Protein AF-A0A3N1H6T0-F1 (afdb_monomer_lite)

Foldseek 3Di:
DFFALVLLLCLQPDPAAFWFWWADPNDIDTDHPVCCPPPNNVRIHTQDTNVRCVVVVHHNPDDRVVSGVVRVVSVVVVVCPPVVPPDPPDDDDDDDDDDDDDDDDDDDDDDDDDDDDDD

Organism: NCBI:txid103734

Secondary structure (DSSP, 8-state):
----HHHHHHHHH--SSSEEEEEETTEEEEEEGGGGGSGGGTTPEEEEEHHHHHHTT--TTS-HHHHHHHHHHHHHHHHH-SGGG----------------------------------

pLDDT: mean 73.28, std 17.55, range [38.5, 90.81]

Radius of gyration: 29.98 Å; chains: 1; bounding box: 61×68×65 Å

Structure (mmCIF, N/CA/C/O backbone):
data_AF-A0A3N1H6T0-F1
#
_entry.id   AF-A0A3N1H6T0-F1
#
loop_
_atom_site.group_PDB
_atom_site.id
_atom_site.type_symbol
_atom_site.label_atom_id
_atom_site.label_alt_id
_atom_site.label_comp_id
_atom_site.label_asym_id
_atom_site.label_entity_id
_atom_site.label_seq_id
_atom_site.pdbx_PDB_ins_code
_atom_site.Cartn_x
_atom_site.Cartn_y
_atom_site.Cartn_z
_atom_site.occupancy
_atom_site.B_iso_or_equiv
_atom_site.auth_seq_id
_atom_site.auth_comp_id
_atom_site.auth_asym_id
_atom_site.auth_atom_id
_atom_site.pdbx_PDB_model_num
ATOM 1 N N . MET A 1 1 ? -5.640 11.774 3.076 1.00 65.62 1 MET A N 1
ATOM 2 C CA . MET A 1 1 ? -4.876 10.514 2.996 1.00 65.62 1 MET A CA 1
ATOM 3 C C . MET A 1 1 ? -4.105 10.519 1.688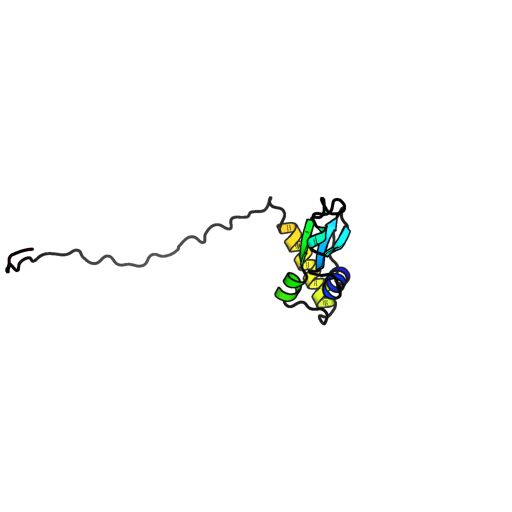 1.00 65.62 1 MET A C 1
ATOM 5 O O . MET A 1 1 ? -4.672 10.958 0.696 1.00 65.62 1 MET A O 1
ATOM 9 N N . THR A 1 2 ? -2.838 10.104 1.689 1.00 80.19 2 THR A N 1
ATOM 10 C CA . THR A 1 2 ? -1.980 10.113 0.494 1.00 80.19 2 THR A CA 1
ATOM 11 C C . THR A 1 2 ? -1.106 8.869 0.520 1.00 80.19 2 THR A C 1
ATOM 13 O O . THR A 1 2 ? -0.348 8.701 1.469 1.00 80.19 2 THR A O 1
ATOM 16 N N . VAL A 1 3 ? -1.223 8.023 -0.503 1.00 84.44 3 VAL A N 1
ATOM 17 C CA . VAL A 1 3 ? -0.302 6.901 -0.738 1.00 84.44 3 VAL A CA 1
ATOM 18 C C . VAL A 1 3 ? 0.957 7.458 -1.398 1.00 84.44 3 VAL A C 1
ATOM 20 O O . VAL A 1 3 ? 0.844 8.260 -2.329 1.00 84.44 3 VAL A O 1
ATOM 23 N N . LYS A 1 4 ? 2.142 7.069 -0.926 1.00 87.62 4 LYS A N 1
ATOM 24 C CA . LYS A 1 4 ? 3.434 7.475 -1.494 1.00 87.62 4 LYS A CA 1
ATOM 25 C C . LYS A 1 4 ? 4.141 6.300 -2.162 1.00 87.62 4 LYS A C 1
ATOM 27 O O . LYS A 1 4 ? 3.873 5.140 -1.864 1.00 87.62 4 LYS A O 1
ATOM 32 N N . ALA A 1 5 ? 5.108 6.616 -3.023 1.00 89.62 5 ALA A N 1
ATOM 33 C CA . ALA A 1 5 ? 5.997 5.619 -3.615 1.00 89.62 5 ALA A CA 1
ATOM 34 C C . ALA A 1 5 ? 6.740 4.791 -2.556 1.00 89.62 5 ALA A C 1
ATOM 36 O O . ALA A 1 5 ? 6.873 3.582 -2.713 1.00 89.62 5 ALA A O 1
ATOM 37 N N . SER A 1 6 ? 7.166 5.426 -1.459 1.00 88.44 6 SER A N 1
ATOM 38 C CA . SER A 1 6 ? 7.838 4.746 -0.348 1.00 88.44 6 SER A CA 1
ATOM 39 C C . SER A 1 6 ? 6.966 3.662 0.286 1.00 88.44 6 SER A C 1
ATOM 41 O O . SER A 1 6 ? 7.471 2.572 0.507 1.00 88.44 6 SER A O 1
ATOM 43 N N . ASP A 1 7 ? 5.664 3.909 0.475 1.00 89.12 7 ASP A N 1
ATOM 44 C CA . ASP A 1 7 ? 4.741 2.926 1.065 1.00 89.12 7 ASP A CA 1
ATOM 45 C C . ASP A 1 7 ? 4.577 1.700 0.143 1.00 89.12 7 ASP A C 1
ATOM 47 O O . ASP A 1 7 ? 4.553 0.555 0.592 1.00 89.12 7 ASP A O 1
ATOM 51 N N . LEU A 1 8 ? 4.513 1.924 -1.178 1.00 89.12 8 LEU A N 1
ATOM 52 C CA . LEU A 1 8 ? 4.467 0.834 -2.162 1.00 89.12 8 LEU A CA 1
ATOM 53 C C . LEU A 1 8 ? 5.783 0.056 -2.206 1.00 89.12 8 LEU A C 1
ATOM 55 O O . LEU A 1 8 ? 5.784 -1.164 -2.357 1.00 89.12 8 LEU A O 1
ATOM 59 N N . ARG A 1 9 ? 6.908 0.758 -2.076 1.00 90.06 9 ARG A N 1
ATOM 60 C CA . ARG A 1 9 ? 8.234 0.147 -2.057 1.00 90.06 9 ARG A CA 1
ATOM 61 C C . ARG A 1 9 ? 8.438 -0.700 -0.808 1.00 90.06 9 ARG A C 1
ATOM 63 O O . ARG A 1 9 ? 8.976 -1.795 -0.915 1.00 90.06 9 ARG A O 1
ATOM 70 N N . GLU A 1 10 ? 7.968 -0.233 0.345 1.00 88.88 10 GLU A N 1
ATOM 71 C CA . GLU A 1 10 ? 7.946 -1.016 1.581 1.00 88.88 10 GLU A CA 1
ATOM 72 C C . GLU A 1 10 ? 7.073 -2.264 1.435 1.00 88.88 10 GLU A C 1
ATOM 74 O O . GLU A 1 10 ? 7.514 -3.348 1.804 1.00 88.88 10 GLU A O 1
ATOM 79 N N . LEU A 1 11 ? 5.895 -2.153 0.811 1.00 89.81 11 LEU A N 1
ATOM 80 C CA . LEU A 1 11 ? 5.038 -3.306 0.516 1.00 89.81 11 LEU A CA 1
ATOM 81 C C . LEU A 1 11 ? 5.745 -4.355 -0.362 1.00 89.81 11 LEU A C 1
ATOM 83 O O . LEU A 1 11 ? 5.617 -5.555 -0.122 1.00 89.81 11 LEU A O 1
ATOM 87 N N . LEU A 1 12 ? 6.487 -3.905 -1.377 1.00 88.44 12 LEU A N 1
ATOM 88 C CA . LEU A 1 12 ? 7.208 -4.768 -2.317 1.00 88.44 12 LEU A CA 1
ATOM 89 C C . LEU A 1 12 ? 8.451 -5.419 -1.699 1.00 88.44 12 LEU A C 1
ATOM 91 O O . LEU A 1 12 ? 8.729 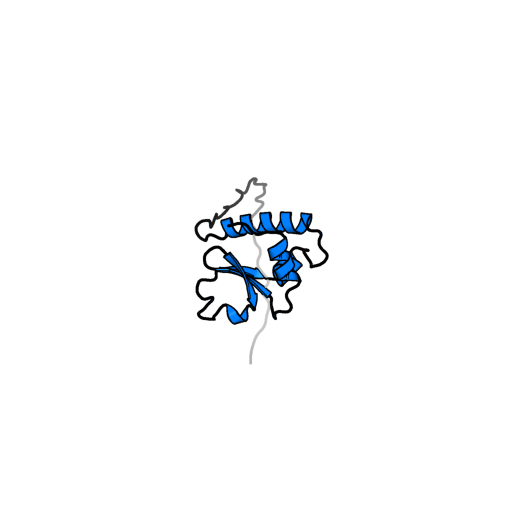-6.580 -1.989 1.00 88.44 12 LEU A O 1
ATOM 95 N N . LEU A 1 13 ? 9.178 -4.683 -0.855 1.00 89.56 13 LEU A N 1
ATOM 96 C CA . LEU A 1 13 ? 10.391 -5.146 -0.172 1.00 89.56 13 LEU A CA 1
ATOM 97 C C . LEU A 1 13 ? 10.106 -5.887 1.141 1.00 89.56 13 LEU A C 1
ATOM 99 O O . LEU A 1 13 ? 11.040 -6.377 1.775 1.00 89.56 13 LEU A O 1
ATOM 103 N N . SER A 1 14 ? 8.845 -5.949 1.568 1.00 88.44 14 SER A N 1
ATOM 104 C CA . SER A 1 14 ? 8.458 -6.627 2.798 1.00 88.44 14 SER A CA 1
ATOM 105 C C . SER A 1 14 ? 8.713 -8.132 2.704 1.00 88.44 14 SER A C 1
ATOM 107 O O . SER A 1 14 ? 8.326 -8.788 1.734 1.00 88.44 14 SER A O 1
ATOM 109 N N . ASP A 1 15 ? 9.336 -8.675 3.748 1.00 85.75 15 ASP A N 1
ATOM 110 C CA . ASP A 1 15 ? 9.592 -10.113 3.922 1.00 85.75 15 ASP A CA 1
ATOM 111 C C . ASP A 1 15 ? 8.394 -10.842 4.564 1.00 85.75 15 ASP A C 1
ATOM 113 O O . ASP A 1 15 ? 8.430 -12.046 4.809 1.00 85.75 15 ASP A O 1
ATOM 117 N N . LEU A 1 16 ? 7.310 -10.115 4.865 1.00 86.31 16 LEU A N 1
ATOM 118 C CA . LEU A 1 16 ? 6.118 -10.698 5.471 1.00 86.31 16 LEU A CA 1
ATOM 119 C C . LEU A 1 16 ? 5.439 -11.702 4.520 1.00 86.31 16 LEU A C 1
ATOM 121 O O . LEU A 1 16 ? 5.439 -11.500 3.303 1.00 86.31 16 LEU A O 1
ATOM 125 N N . PRO A 1 17 ? 4.797 -12.754 5.060 1.00 80.81 17 PRO A N 1
ATOM 126 C CA . PRO A 1 17 ? 3.938 -13.626 4.269 1.00 80.81 17 PRO A CA 1
ATOM 127 C C . PRO A 1 17 ? 2.684 -12.849 3.840 1.00 80.81 17 PRO A C 1
ATOM 129 O O . PRO A 1 17 ? 1.968 -12.317 4.687 1.00 80.81 17 PRO A O 1
ATOM 132 N N . ASP A 1 18 ? 2.444 -12.769 2.529 1.00 83.94 18 ASP A N 1
ATOM 133 C CA . ASP A 1 18 ? 1.342 -12.009 1.914 1.00 83.94 18 ASP A CA 1
ATOM 134 C C . ASP A 1 18 ? 1.222 -10.561 2.444 1.00 83.94 18 ASP A C 1
ATOM 136 O O . ASP A 1 18 ? 0.243 -10.199 3.115 1.00 83.94 18 ASP A O 1
ATOM 140 N N . PRO A 1 19 ? 2.225 -9.705 2.155 1.00 90.38 19 PRO A N 1
ATOM 141 C CA . PRO A 1 19 ? 2.245 -8.345 2.656 1.00 90.38 19 PRO A CA 1
ATOM 142 C C . PRO A 1 19 ? 1.122 -7.536 2.005 1.00 90.38 19 PRO A C 1
ATOM 144 O O . PRO A 1 19 ? 0.932 -7.541 0.781 1.00 90.38 19 PRO A O 1
ATOM 147 N N . THR A 1 20 ? 0.373 -6.842 2.856 1.00 89.69 20 THR A N 1
ATOM 148 C CA . THR A 1 20 ? -0.834 -6.099 2.514 1.00 89.69 20 THR A CA 1
ATOM 149 C C . THR A 1 20 ? -0.770 -4.704 3.116 1.00 89.69 20 THR A C 1
ATOM 151 O O . THR A 1 20 ? -0.523 -4.533 4.307 1.00 89.69 20 THR A O 1
ATOM 154 N N . LEU A 1 21 ? -0.998 -3.699 2.275 1.00 89.62 21 LEU A N 1
ATOM 155 C CA . LEU A 1 21 ? -1.097 -2.308 2.676 1.00 89.62 21 LEU A CA 1
ATOM 156 C C . LEU A 1 21 ? -2.508 -2.038 3.196 1.00 89.62 21 LEU A C 1
ATOM 158 O O . LEU A 1 21 ? -3.501 -2.243 2.487 1.00 89.62 21 LEU A O 1
ATOM 162 N N . VAL A 1 22 ? -2.580 -1.545 4.424 1.00 89.06 22 VAL A N 1
ATOM 163 C CA . VAL A 1 22 ? -3.820 -1.230 5.125 1.00 89.06 22 VAL A CA 1
ATOM 164 C C . VAL A 1 22 ? -3.822 0.216 5.610 1.00 89.06 22 VAL A C 1
ATOM 166 O O . VAL A 1 22 ? -2.774 0.841 5.776 1.00 89.06 22 VAL A O 1
ATOM 169 N N . LEU A 1 23 ? -5.015 0.763 5.822 1.00 86.50 23 LEU A N 1
ATOM 170 C CA . LEU A 1 23 ? -5.230 2.079 6.411 1.00 86.50 23 LEU A CA 1
ATOM 171 C C . LEU A 1 23 ? -5.831 1.929 7.803 1.00 86.50 23 LEU A C 1
ATOM 173 O O . LEU A 1 23 ? -6.965 1.475 7.927 1.00 86.50 23 LEU A O 1
ATOM 177 N N . ILE A 1 24 ? -5.117 2.396 8.825 1.00 86.38 24 ILE A N 1
ATOM 178 C CA . ILE A 1 24 ? -5.556 2.355 10.224 1.00 86.38 24 ILE A CA 1
ATOM 179 C C . ILE A 1 24 ? -5.445 3.762 10.806 1.00 86.38 24 ILE A C 1
ATOM 181 O O . ILE A 1 24 ? -4.388 4.394 10.751 1.00 86.38 24 ILE A O 1
ATOM 185 N N . GLY A 1 25 ? -6.551 4.314 11.316 1.00 81.12 25 GLY A N 1
ATOM 186 C CA . GLY A 1 25 ? -6.553 5.639 11.956 1.00 81.12 25 GLY A CA 1
ATOM 187 C C . GLY A 1 25 ? -6.022 6.782 11.072 1.00 81.12 25 GLY A C 1
ATOM 188 O O . GLY A 1 25 ? -5.492 7.770 11.582 1.00 81.12 25 GLY A O 1
ATOM 189 N N . GLY A 1 26 ? -6.115 6.648 9.742 1.00 81.38 26 GLY A N 1
ATOM 190 C CA . GLY A 1 26 ? -5.590 7.624 8.781 1.00 81.38 26 GLY A CA 1
ATOM 191 C C . GLY A 1 26 ? -4.104 7.468 8.425 1.00 81.38 26 GLY A C 1
ATOM 192 O O . GLY A 1 26 ? -3.572 8.327 7.717 1.00 81.38 26 GLY A O 1
ATOM 193 N N . ARG A 1 27 ? -3.439 6.400 8.886 1.00 82.81 27 ARG A N 1
ATOM 194 C CA . ARG A 1 27 ? -2.055 6.038 8.540 1.00 82.81 27 ARG A CA 1
ATOM 195 C C . ARG A 1 27 ? -2.013 4.769 7.698 1.00 82.81 27 ARG A C 1
ATOM 197 O O . ARG A 1 27 ? 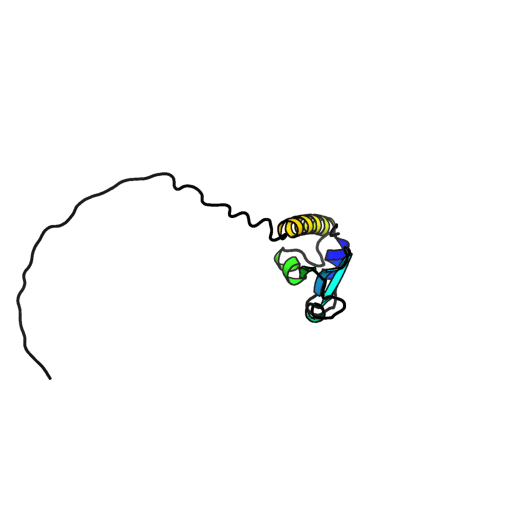-2.832 3.878 7.886 1.00 82.81 27 ARG A O 1
ATOM 204 N N . LEU A 1 28 ? -1.066 4.727 6.770 1.00 87.19 28 LEU A N 1
ATOM 205 C CA . LEU A 1 28 ? -0.781 3.546 5.968 1.00 87.19 28 LEU A CA 1
ATOM 206 C C . LEU A 1 28 ? 0.218 2.665 6.712 1.00 87.19 28 LEU A C 1
ATOM 208 O O . LEU A 1 28 ? 1.231 3.179 7.179 1.00 87.19 28 LEU A O 1
ATOM 212 N N . GLU A 1 29 ? -0.067 1.370 6.792 1.00 88.00 29 GLU A N 1
ATOM 213 C CA . GLU A 1 29 ? 0.848 0.363 7.331 1.00 88.00 29 GLU A CA 1
ATOM 214 C C . GLU A 1 29 ? 0.853 -0.894 6.465 1.00 88.00 29 GLU A C 1
ATOM 216 O O . GLU A 1 29 ? -0.136 -1.222 5.809 1.00 88.00 29 GLU A O 1
ATOM 221 N N . VAL A 1 30 ? 1.986 -1.595 6.461 1.00 90.38 30 VAL A N 1
ATOM 222 C CA . VAL A 1 30 ? 2.146 -2.883 5.786 1.00 90.38 30 VAL A CA 1
ATOM 223 C C . VAL A 1 30 ? 2.084 -3.983 6.834 1.00 90.38 30 VAL A C 1
ATOM 225 O O . VAL A 1 30 ? 2.970 -4.088 7.679 1.00 90.38 30 VAL A O 1
ATOM 228 N N . ILE A 1 31 ? 1.058 -4.824 6.751 1.00 88.94 31 ILE A N 1
ATOM 229 C CA . ILE A 1 31 ? 0.864 -5.971 7.641 1.00 88.94 31 ILE A CA 1
ATOM 230 C C . ILE A 1 31 ? 0.799 -7.266 6.832 1.00 88.94 31 ILE A C 1
ATOM 232 O O . ILE A 1 31 ? 0.606 -7.249 5.616 1.00 88.94 31 ILE A O 1
ATOM 236 N N . LYS A 1 32 ? 0.945 -8.412 7.499 1.00 89.31 32 LYS A N 1
ATOM 237 C CA . LYS A 1 32 ? 0.583 -9.700 6.894 1.00 89.31 32 LYS A CA 1
ATOM 238 C C . LYS A 1 32 ? -0.943 -9.809 6.853 1.00 89.31 32 LYS A C 1
ATOM 240 O O . LYS A 1 32 ? -1.610 -9.386 7.794 1.00 89.31 32 LYS A O 1
ATOM 245 N N . VAL A 1 33 ? -1.494 -10.414 5.803 1.00 82.75 33 VAL A N 1
ATOM 246 C CA . VAL A 1 33 ? -2.956 -10.592 5.663 1.00 82.75 33 VAL A CA 1
ATOM 247 C C . VAL A 1 33 ? -3.595 -11.308 6.864 1.00 82.75 33 VAL A C 1
ATOM 249 O O . VAL A 1 33 ? -4.719 -11.007 7.247 1.00 82.75 33 VAL A O 1
ATOM 252 N N . ASP A 1 34 ? -2.849 -12.213 7.493 1.00 83.75 34 ASP A N 1
ATOM 253 C CA . ASP A 1 34 ? -3.262 -12.990 8.665 1.00 83.75 34 ASP A CA 1
ATOM 254 C C . ASP A 1 34 ? -3.441 -12.134 9.936 1.00 83.75 34 ASP A C 1
ATOM 256 O O . ASP A 1 34 ? -4.176 -12.520 10.836 1.00 83.75 34 ASP A O 1
ATOM 260 N N . ASP A 1 35 ? -2.811 -10.954 10.003 1.00 83.94 35 ASP A N 1
ATOM 261 C CA . ASP A 1 35 ? -2.973 -10.019 11.126 1.00 83.94 35 ASP A CA 1
ATOM 262 C C . ASP A 1 35 ? -4.232 -9.154 10.994 1.00 83.94 35 ASP A C 1
ATOM 264 O O . ASP A 1 35 ? -4.623 -8.495 11.946 1.00 83.94 35 ASP A O 1
ATOM 268 N N . LEU A 1 36 ? -4.915 -9.165 9.845 1.00 79.94 36 LEU A N 1
ATOM 269 C CA . LEU A 1 36 ? -6.089 -8.314 9.628 1.00 79.94 36 LEU A CA 1
ATOM 270 C C . LEU A 1 36 ? -7.244 -8.623 10.604 1.00 79.94 36 LEU A C 1
ATOM 272 O O . LEU A 1 36 ? -8.058 -7.749 10.882 1.00 79.94 36 LEU A O 1
ATOM 276 N N . ASP A 1 37 ? -7.312 -9.851 11.130 1.00 80.12 37 ASP A N 1
ATOM 277 C CA . ASP A 1 37 ? -8.311 -10.262 12.130 1.00 80.12 37 ASP A CA 1
ATOM 278 C C . ASP A 1 37 ? -7.872 -9.952 13.577 1.00 80.12 37 ASP A C 1
ATOM 280 O O . ASP A 1 37 ? -8.647 -10.119 14.521 1.00 80.12 37 ASP A O 1
ATOM 284 N N . ALA A 1 38 ? -6.630 -9.496 13.778 1.00 84.25 38 ALA A N 1
ATOM 285 C CA . ALA A 1 38 ? -6.135 -9.135 15.098 1.00 84.25 38 ALA A CA 1
ATOM 286 C C . ALA A 1 38 ? -6.855 -7.890 15.634 1.00 84.25 38 ALA A C 1
ATOM 288 O O . ALA A 1 38 ? -7.262 -6.998 14.887 1.00 84.25 38 ALA A O 1
ATOM 289 N N . ASP A 1 39 ? -6.996 -7.813 16.960 1.00 80.62 39 ASP A N 1
ATOM 290 C CA . ASP A 1 39 ? -7.744 -6.733 17.615 1.00 80.62 39 ASP A CA 1
ATOM 291 C C . ASP A 1 39 ? -7.137 -5.349 17.324 1.00 80.62 39 ASP A C 1
ATOM 293 O O . ASP A 1 39 ? -7.875 -4.389 17.116 1.00 80.62 39 ASP A O 1
ATOM 297 N N . ASP A 1 40 ? -5.807 -5.277 17.186 1.00 77.38 40 ASP A N 1
ATOM 298 C CA . ASP A 1 40 ? -5.056 -4.074 16.805 1.00 77.38 40 ASP A CA 1
ATOM 299 C C . ASP A 1 40 ? -5.378 -3.564 15.384 1.00 77.38 40 ASP A C 1
ATOM 301 O O . ASP A 1 40 ? -5.197 -2.380 15.092 1.00 77.38 40 ASP A O 1
ATOM 305 N N . PHE A 1 41 ? -5.897 -4.431 14.507 1.00 81.88 41 PHE A N 1
ATOM 306 C CA . PHE A 1 41 ? -6.167 -4.144 13.096 1.00 81.88 41 PHE A CA 1
ATOM 307 C C . PHE A 1 41 ? -7.649 -4.265 12.720 1.00 81.88 41 PHE A C 1
ATOM 309 O O . PHE A 1 41 ? -7.993 -4.174 11.544 1.00 81.88 41 PHE A O 1
ATOM 316 N N . ARG A 1 42 ? -8.564 -4.381 13.692 1.00 77.12 42 ARG A N 1
ATOM 317 C CA . ARG A 1 42 ? -10.005 -4.510 13.405 1.00 77.12 42 ARG A CA 1
ATOM 318 C C . ARG A 1 42 ? -10.640 -3.304 12.710 1.00 77.12 42 ARG A C 1
ATOM 320 O O . ARG A 1 42 ? -11.636 -3.471 12.011 1.00 77.12 42 ARG A O 1
ATOM 327 N N . ASP A 1 43 ? -10.061 -2.116 12.865 1.00 82.56 43 ASP A N 1
ATOM 328 C CA . ASP A 1 43 ? -10.464 -0.899 12.144 1.00 82.56 43 ASP A CA 1
ATOM 329 C C . ASP A 1 43 ? -9.638 -0.661 10.862 1.00 82.56 43 ASP A C 1
ATOM 331 O O . ASP A 1 43 ? -9.750 0.393 10.227 1.00 82.56 43 ASP A O 1
ATOM 335 N N . ALA A 1 44 ? -8.776 -1.610 10.481 1.00 85.31 44 ALA A N 1
ATOM 336 C CA . ALA A 1 44 ? -7.941 -1.504 9.297 1.00 85.31 44 ALA A CA 1
ATOM 337 C C . ALA A 1 44 ? -8.774 -1.679 8.023 1.00 85.31 44 ALA A C 1
ATOM 339 O O . ALA A 1 44 ? -9.475 -2.673 7.835 1.00 85.31 44 ALA A O 1
ATOM 340 N N . VAL A 1 45 ? -8.647 -0.736 7.093 1.00 83.88 45 VAL A N 1
ATOM 341 C CA . VAL A 1 45 ? -9.194 -0.886 5.742 1.00 83.88 45 VAL A CA 1
ATOM 342 C C . VAL A 1 45 ? -8.114 -1.478 4.853 1.00 83.88 45 VAL A C 1
ATOM 344 O O . VAL A 1 45 ? -7.044 -0.890 4.703 1.00 83.88 45 VAL A O 1
ATOM 347 N N . LEU A 1 46 ? -8.394 -2.628 4.242 1.00 84.00 46 LEU A N 1
ATOM 348 C CA . LEU A 1 46 ? -7.508 -3.227 3.252 1.00 84.00 46 LEU A CA 1
ATOM 349 C C . LEU A 1 46 ? -7.500 -2.369 1.988 1.00 84.00 46 LEU A C 1
ATOM 351 O O . LEU A 1 46 ? -8.546 -2.140 1.381 1.00 84.00 46 LEU A O 1
ATOM 355 N N . LEU A 1 47 ? -6.319 -1.888 1.599 1.00 84.81 47 LEU A N 1
ATOM 356 C CA . LEU A 1 47 ? -6.164 -1.112 0.374 1.00 84.81 47 LEU A CA 1
ATOM 357 C C . LEU A 1 47 ? -5.691 -1.980 -0.775 1.00 84.81 47 LEU A C 1
ATOM 359 O O . LEU A 1 47 ? -6.279 -1.935 -1.854 1.00 84.81 47 LEU A O 1
ATOM 363 N N . LEU A 1 48 ? -4.568 -2.671 -0.574 1.00 87.38 48 LEU A N 1
ATOM 364 C CA . LEU A 1 48 ? -3.886 -3.342 -1.668 1.00 87.38 48 LEU A CA 1
ATOM 365 C C . LEU A 1 48 ? -2.850 -4.358 -1.175 1.00 87.38 48 LEU A C 1
ATOM 367 O O . LEU A 1 48 ? -2.070 -4.071 -0.270 1.00 87.38 48 LEU A O 1
ATOM 371 N N . SER A 1 49 ? -2.788 -5.514 -1.823 1.00 88.81 49 SER A N 1
ATOM 372 C CA . SER A 1 49 ? -1.765 -6.540 -1.588 1.00 88.81 49 SER A CA 1
ATOM 373 C C . SER A 1 49 ? -0.556 -6.403 -2.524 1.00 88.81 49 SER A C 1
ATOM 375 O O . SER A 1 49 ? -0.643 -5.827 -3.614 1.00 88.81 49 SER A O 1
ATOM 377 N N . ARG A 1 50 ? 0.588 -6.993 -2.146 1.00 89.06 50 ARG A N 1
ATOM 378 C CA . ARG A 1 50 ? 1.760 -7.096 -3.041 1.00 89.06 50 ARG A CA 1
ATOM 379 C C . ARG A 1 50 ? 1.415 -7.788 -4.359 1.00 89.06 50 ARG A C 1
ATOM 381 O O . ARG A 1 50 ? 1.835 -7.331 -5.418 1.00 89.06 50 ARG A O 1
ATOM 388 N N . THR A 1 51 ? 0.612 -8.848 -4.313 1.00 85.88 51 THR A N 1
ATOM 389 C CA . THR A 1 51 ? 0.160 -9.580 -5.505 1.00 85.88 51 THR A CA 1
ATOM 390 C C . THR A 1 51 ? -0.611 -8.680 -6.469 1.00 85.88 51 THR A C 1
ATOM 392 O O . THR A 1 51 ? -0.431 -8.776 -7.681 1.00 85.88 51 THR A O 1
ATOM 395 N N . GLU A 1 52 ? -1.418 -7.752 -5.958 1.00 85.00 52 GLU A N 1
ATOM 396 C CA . GLU A 1 52 ? -2.127 -6.776 -6.787 1.00 85.00 52 GLU A CA 1
ATOM 397 C C . GLU A 1 52 ? -1.213 -5.695 -7.376 1.00 85.00 52 GLU A C 1
ATOM 399 O O . GLU A 1 52 ? -1.462 -5.267 -8.504 1.00 85.00 52 GLU A O 1
ATOM 404 N N . LEU A 1 53 ? -0.152 -5.261 -6.678 1.00 85.75 53 LEU A N 1
ATOM 405 C CA . LEU A 1 53 ? 0.874 -4.404 -7.301 1.00 85.75 53 LEU A CA 1
ATOM 406 C C . LEU A 1 53 ? 1.550 -5.126 -8.464 1.00 85.75 53 LEU A C 1
ATOM 408 O O . LEU A 1 53 ? 1.636 -4.576 -9.564 1.00 85.75 53 LEU A O 1
ATOM 412 N N . LEU A 1 54 ? 1.957 -6.375 -8.237 1.00 87.44 54 LEU A N 1
ATOM 413 C CA . LEU A 1 54 ? 2.605 -7.200 -9.252 1.00 87.44 54 LEU A CA 1
ATOM 414 C C . LEU A 1 54 ? 1.678 -7.435 -10.452 1.00 87.44 54 LEU A C 1
ATOM 416 O O . LEU A 1 54 ? 2.109 -7.320 -11.598 1.00 87.44 54 LEU A O 1
ATOM 420 N N . ALA A 1 55 ? 0.383 -7.670 -10.216 1.00 85.81 55 ALA A N 1
ATOM 421 C CA . ALA A 1 55 ? -0.620 -7.820 -11.273 1.00 85.81 55 ALA A CA 1
ATOM 422 C C . ALA A 1 55 ? -0.802 -6.549 -12.123 1.00 85.81 55 ALA A C 1
ATOM 424 O O . ALA A 1 55 ? -1.200 -6.627 -13.285 1.00 85.81 55 ALA A O 1
ATOM 425 N N . ARG A 1 56 ? -0.488 -5.374 -11.565 1.00 82.31 56 ARG A N 1
ATOM 426 C CA . ARG A 1 56 ? -0.481 -4.091 -12.283 1.00 82.31 56 ARG A CA 1
ATOM 427 C C . ARG A 1 56 ? 0.836 -3.825 -13.019 1.00 82.31 56 ARG A C 1
ATOM 429 O O . ARG A 1 56 ? 0.956 -2.790 -13.670 1.00 82.31 56 ARG A O 1
ATOM 436 N N . GLY A 1 57 ? 1.794 -4.750 -12.945 1.00 85.00 57 GLY A N 1
ATOM 437 C CA . GLY A 1 57 ? 3.110 -4.627 -13.567 1.00 85.00 57 GLY A CA 1
ATOM 438 C C . GLY A 1 57 ? 4.069 -3.733 -12.784 1.00 85.00 57 GLY A C 1
ATOM 439 O O . GLY A 1 57 ? 4.964 -3.149 -13.387 1.00 85.00 57 GLY A O 1
ATOM 440 N N . VAL A 1 58 ? 3.852 -3.587 -11.473 1.00 87.81 58 VAL A N 1
ATOM 441 C CA . VAL A 1 58 ? 4.732 -2.832 -10.578 1.00 87.81 58 VAL A CA 1
ATOM 442 C C . VAL A 1 58 ? 5.437 -3.798 -9.637 1.00 87.81 58 VAL A C 1
ATOM 444 O O . VAL A 1 58 ? 4.795 -4.566 -8.923 1.00 87.81 58 VAL A O 1
ATOM 447 N N . ASP A 1 59 ? 6.762 -3.733 -9.635 1.00 88.88 59 ASP A N 1
ATOM 448 C CA . ASP A 1 59 ? 7.655 -4.604 -8.873 1.00 88.88 59 ASP A CA 1
ATOM 449 C C . ASP A 1 59 ? 8.719 -3.798 -8.107 1.00 88.88 59 ASP A C 1
ATOM 451 O O . ASP A 1 59 ? 8.822 -2.578 -8.231 1.00 88.88 59 ASP A O 1
ATOM 455 N N . GLU A 1 60 ? 9.529 -4.483 -7.300 1.00 85.19 60 GLU A N 1
ATOM 456 C CA . GLU A 1 60 ? 10.601 -3.888 -6.486 1.00 85.19 60 GLU A CA 1
ATOM 457 C C . GLU A 1 60 ? 11.715 -3.187 -7.285 1.00 85.19 60 GLU A C 1
ATOM 459 O O . GLU A 1 60 ? 12.474 -2.395 -6.722 1.00 85.19 60 GLU A O 1
ATOM 464 N N . THR A 1 61 ? 11.819 -3.460 -8.587 1.00 87.75 61 THR A N 1
ATOM 465 C CA . THR A 1 61 ? 12.790 -2.836 -9.498 1.00 87.75 61 THR A CA 1
ATOM 466 C C . THR A 1 61 ? 12.216 -1.628 -10.234 1.00 87.75 61 THR A C 1
ATOM 468 O O . THR A 1 61 ? 12.944 -0.919 -10.934 1.00 87.75 61 THR A O 1
ATOM 471 N N . SER A 1 62 ? 10.919 -1.371 -10.065 1.00 89.19 62 SER A N 1
ATOM 472 C CA . SER A 1 62 ? 10.235 -0.257 -10.704 1.00 89.19 62 SER A CA 1
ATOM 473 C C . SER A 1 62 ? 10.787 1.086 -10.203 1.00 89.19 62 SER A C 1
ATOM 475 O O . SER A 1 62 ? 11.038 1.250 -9.007 1.00 89.19 62 SER A O 1
ATOM 477 N N . PRO A 1 63 ? 10.985 2.070 -11.098 1.00 90.12 63 PRO A N 1
ATOM 478 C CA . PRO A 1 63 ? 11.509 3.376 -10.715 1.00 90.12 63 PRO A CA 1
ATOM 479 C C . PRO A 1 63 ? 10.496 4.161 -9.874 1.00 90.12 63 PRO A C 1
ATOM 481 O O . PRO A 1 63 ? 9.282 3.995 -10.025 1.00 90.12 63 PRO A O 1
ATOM 484 N N . ASP A 1 64 ? 10.993 5.070 -9.031 1.00 87.69 64 ASP A N 1
ATOM 485 C CA . ASP A 1 64 ? 10.156 5.825 -8.093 1.00 87.69 64 ASP A CA 1
ATOM 486 C C . ASP A 1 64 ? 9.060 6.644 -8.809 1.00 87.69 64 ASP A C 1
ATOM 488 O O . ASP A 1 64 ? 7.929 6.666 -8.336 1.00 87.69 64 ASP A O 1
ATOM 492 N N . ASP A 1 65 ? 9.308 7.197 -10.007 1.00 89.19 65 ASP A N 1
ATOM 493 C CA . ASP A 1 65 ? 8.280 7.887 -10.813 1.00 89.19 65 ASP A CA 1
ATOM 494 C C . ASP A 1 65 ? 7.077 6.990 -11.171 1.00 89.19 65 ASP A C 1
ATOM 496 O O . ASP A 1 65 ? 5.930 7.445 -11.255 1.00 89.19 65 ASP A O 1
ATOM 500 N N . VAL A 1 66 ? 7.329 5.698 -11.415 1.00 89.88 66 VAL A N 1
ATOM 501 C CA . VAL A 1 66 ? 6.277 4.709 -11.699 1.00 89.88 66 VAL A CA 1
ATOM 502 C C . VAL A 1 66 ? 5.510 4.397 -10.420 1.00 89.88 66 VAL A C 1
ATOM 504 O O . VAL A 1 66 ? 4.279 4.371 -10.448 1.00 89.88 66 VAL A O 1
ATOM 507 N N . LEU A 1 67 ? 6.215 4.242 -9.296 1.00 89.88 67 LEU A N 1
ATOM 508 C CA . LEU A 1 67 ? 5.603 4.040 -7.984 1.00 89.88 67 LEU A CA 1
ATOM 509 C C . LEU A 1 67 ? 4.736 5.238 -7.572 1.00 89.88 67 LEU A C 1
ATOM 511 O O . LEU A 1 67 ? 3.623 5.042 -7.096 1.00 89.88 67 LEU A O 1
ATOM 515 N N . GLU A 1 68 ? 5.177 6.474 -7.810 1.00 90.81 68 GLU A N 1
ATOM 516 C CA . GLU A 1 68 ? 4.399 7.682 -7.512 1.00 90.81 68 GLU A CA 1
ATOM 517 C C . GLU A 1 68 ? 3.116 7.756 -8.344 1.00 90.81 68 GLU A C 1
ATOM 519 O O . GLU A 1 68 ? 2.027 8.001 -7.813 1.00 90.81 68 GLU A O 1
ATOM 524 N N . ARG A 1 69 ? 3.213 7.485 -9.651 1.00 89.56 69 ARG A N 1
ATOM 525 C CA . ARG A 1 69 ? 2.038 7.438 -10.532 1.00 89.56 69 ARG A CA 1
ATOM 526 C C . ARG A 1 69 ? 1.068 6.338 -10.108 1.00 89.56 69 ARG A C 1
ATOM 528 O O . ARG A 1 69 ? -0.151 6.544 -10.123 1.00 89.56 69 ARG A O 1
ATOM 535 N N . GLN A 1 70 ? 1.599 5.185 -9.713 1.00 89.12 70 GLN A N 1
ATOM 536 C CA . GLN A 1 70 ? 0.794 4.073 -9.236 1.00 89.12 70 GLN A CA 1
ATOM 537 C C . GLN A 1 70 ? 0.112 4.411 -7.907 1.00 89.12 70 GLN A C 1
ATOM 539 O O . GLN A 1 70 ? -1.082 4.162 -7.757 1.00 89.12 70 GLN A O 1
ATOM 544 N N . ALA A 1 71 ? 0.823 5.052 -6.982 1.00 88.06 71 ALA A N 1
ATOM 545 C CA . ALA A 1 71 ? 0.292 5.500 -5.703 1.00 88.06 71 ALA A CA 1
ATOM 546 C C . ALA A 1 71 ? -0.852 6.513 -5.882 1.00 88.06 71 ALA A C 1
ATOM 548 O O . ALA A 1 71 ? -1.906 6.365 -5.265 1.00 88.06 71 ALA A O 1
ATOM 549 N N . ALA A 1 72 ? -0.708 7.483 -6.793 1.00 87.00 72 ALA A N 1
ATOM 550 C CA . ALA A 1 72 ? -1.774 8.429 -7.135 1.00 87.00 72 ALA A CA 1
ATOM 551 C C . ALA A 1 72 ? -3.007 7.734 -7.745 1.00 87.00 72 ALA 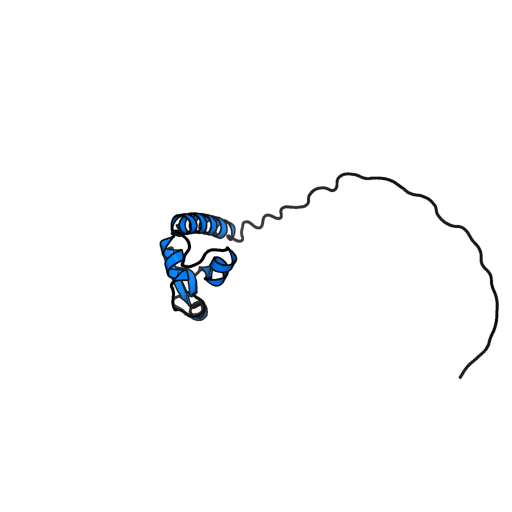A C 1
ATOM 553 O O . ALA A 1 72 ? -4.153 8.075 -7.432 1.00 87.00 72 ALA A O 1
ATOM 554 N N . THR A 1 73 ? -2.774 6.720 -8.583 1.00 86.19 73 THR A N 1
ATOM 555 C CA . THR A 1 73 ? -3.837 5.906 -9.188 1.00 86.19 73 THR A CA 1
ATOM 556 C C . THR A 1 73 ? -4.580 5.092 -8.129 1.00 86.19 73 THR A C 1
ATOM 558 O O . THR A 1 73 ? -5.808 5.082 -8.116 1.00 86.19 73 THR A O 1
ATOM 561 N N . ILE A 1 74 ? -3.856 4.456 -7.204 1.00 83.00 74 ILE A N 1
ATOM 562 C CA . ILE A 1 74 ? -4.432 3.698 -6.084 1.00 83.00 74 ILE A CA 1
ATOM 563 C C . ILE A 1 74 ? -5.212 4.630 -5.160 1.00 83.00 74 ILE A C 1
ATOM 565 O O . ILE A 1 74 ? -6.350 4.330 -4.825 1.00 83.00 74 ILE A O 1
ATOM 569 N N . CYS A 1 75 ? -4.655 5.789 -4.806 1.00 80.88 75 CYS A N 1
ATOM 570 C CA . CYS A 1 75 ? -5.334 6.775 -3.967 1.00 80.88 75 CYS A CA 1
ATOM 571 C C . CYS A 1 75 ? -6.671 7.229 -4.580 1.00 80.88 75 CYS A C 1
ATOM 573 O O . CYS A 1 75 ? -7.640 7.452 -3.858 1.00 80.88 75 CYS A O 1
ATOM 575 N N . THR A 1 76 ? -6.730 7.330 -5.911 1.00 80.31 76 THR A N 1
ATOM 576 C CA . THR A 1 76 ? -7.959 7.652 -6.650 1.00 80.31 76 THR A CA 1
ATOM 577 C C . THR A 1 76 ? -8.930 6.471 -6.680 1.00 80.31 76 THR A C 1
ATOM 579 O O . THR A 1 76 ? -10.118 6.655 -6.447 1.00 80.31 76 THR A O 1
ATOM 582 N N . ALA A 1 77 ? -8.437 5.255 -6.925 1.00 73.75 77 ALA A N 1
ATOM 583 C CA . ALA A 1 77 ? -9.258 4.045 -6.951 1.00 73.75 77 ALA A CA 1
ATOM 584 C C . ALA A 1 77 ? -9.862 3.713 -5.575 1.00 73.75 77 ALA A C 1
ATOM 586 O O . ALA A 1 77 ? -11.019 3.324 -5.495 1.00 73.75 77 ALA A O 1
ATOM 587 N N . VAL A 1 78 ? -9.116 3.921 -4.488 1.00 68.50 78 VAL A N 1
ATOM 588 C CA . VAL A 1 78 ? -9.604 3.756 -3.108 1.00 68.50 78 VAL A CA 1
ATOM 589 C C . VAL A 1 78 ? -10.674 4.796 -2.775 1.00 68.50 78 VAL A C 1
ATOM 591 O O . VAL A 1 78 ? -11.648 4.469 -2.108 1.00 68.50 78 VAL A O 1
ATOM 594 N N . ALA A 1 79 ? -10.544 6.028 -3.278 1.00 62.59 79 ALA A N 1
ATOM 595 C CA . ALA A 1 79 ? -11.597 7.037 -3.148 1.00 62.59 79 ALA A CA 1
ATOM 596 C C . ALA A 1 79 ? -12.882 6.667 -3.918 1.00 62.59 79 ALA A C 1
ATOM 598 O O . ALA A 1 79 ? -13.956 7.158 -3.577 1.00 62.59 79 ALA A O 1
ATOM 599 N N . ASP A 1 80 ? -12.775 5.815 -4.941 1.00 58.03 80 ASP A N 1
ATOM 600 C CA . ASP A 1 80 ? -13.909 5.293 -5.713 1.00 58.03 80 ASP A CA 1
ATOM 601 C C . ASP A 1 80 ? -14.498 4.004 -5.107 1.00 58.03 80 ASP A C 1
ATOM 603 O O . ASP A 1 80 ? -15.676 3.718 -5.298 1.00 58.03 80 ASP A O 1
ATOM 607 N N . LEU A 1 81 ? -13.714 3.267 -4.307 1.00 53.03 81 LEU A N 1
ATOM 608 C CA . LEU A 1 81 ? -14.141 2.067 -3.573 1.00 53.03 81 LEU A CA 1
ATOM 609 C C .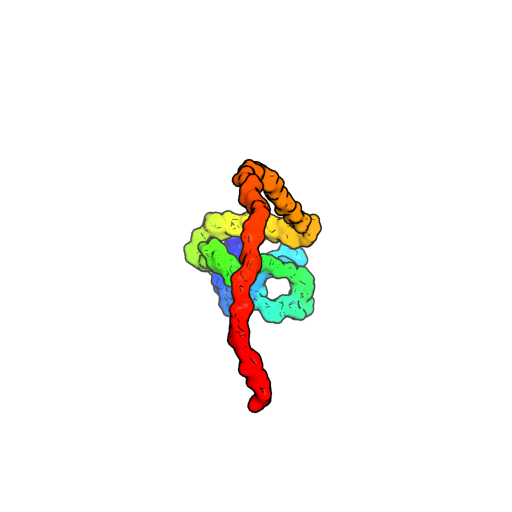 LEU A 1 81 ? -15.056 2.384 -2.372 1.00 53.03 81 LEU A C 1
ATOM 611 O O . LEU A 1 81 ? -15.511 1.465 -1.691 1.00 53.03 81 LEU A O 1
ATOM 615 N N . ASP A 1 82 ? -15.361 3.660 -2.113 1.00 46.22 82 ASP A N 1
ATOM 616 C CA . ASP A 1 82 ? -16.466 4.026 -1.231 1.00 46.22 82 ASP A CA 1
ATOM 617 C C . ASP A 1 82 ? -17.770 3.424 -1.803 1.00 46.22 82 ASP A C 1
ATOM 619 O O . ASP A 1 82 ? -18.201 3.794 -2.904 1.00 46.22 82 ASP A O 1
ATOM 623 N N . PRO A 1 83 ? -18.424 2.476 -1.102 1.00 45.16 83 PRO A N 1
ATOM 624 C CA . PRO A 1 83 ? -19.554 1.727 -1.648 1.00 45.16 83 PRO A CA 1
ATOM 625 C C . PRO A 1 83 ? -20.777 2.606 -1.976 1.00 45.16 83 PRO A C 1
ATOM 627 O O . PRO A 1 83 ? -21.741 2.110 -2.565 1.00 45.16 83 PRO A O 1
ATOM 630 N N . ALA A 1 84 ? -20.753 3.913 -1.674 1.00 44.91 84 ALA A N 1
ATOM 631 C CA . ALA A 1 84 ? -21.776 4.862 -2.100 1.00 44.91 84 ALA A CA 1
ATOM 632 C C . ALA A 1 84 ? -21.668 5.292 -3.580 1.00 44.91 84 ALA A C 1
ATOM 634 O O . ALA A 1 84 ? -22.566 5.982 -4.072 1.00 44.91 84 ALA A O 1
ATOM 635 N N . ARG A 1 85 ? -20.633 4.874 -4.326 1.00 40.62 85 ARG A N 1
ATOM 636 C CA . ARG A 1 85 ? -20.515 5.105 -5.780 1.00 40.62 85 ARG A CA 1
ATOM 637 C C . ARG A 1 85 ? -20.502 3.822 -6.610 1.00 40.62 85 ARG A C 1
ATOM 639 O O . ARG A 1 85 ? -19.802 3.701 -7.608 1.00 40.62 85 ARG A O 1
ATOM 646 N N . SER A 1 86 ? -21.434 2.918 -6.314 1.00 38.50 86 SER A N 1
ATOM 647 C CA . SER A 1 86 ? -22.005 2.072 -7.369 1.00 38.50 86 SER A CA 1
ATOM 648 C C . SER A 1 86 ? -22.629 2.969 -8.448 1.00 38.50 86 SER A C 1
ATOM 650 O O . SER A 1 86 ? -23.797 3.342 -8.350 1.00 38.50 86 SER A O 1
ATOM 652 N N . GLN A 1 87 ? -21.874 3.350 -9.480 1.00 40.31 87 GLN A N 1
ATOM 653 C CA . GLN A 1 87 ? -22.482 3.798 -10.726 1.00 40.31 87 GLN A CA 1
ATOM 654 C C . GLN A 1 87 ? -22.810 2.560 -11.561 1.00 40.31 87 GLN A C 1
ATOM 656 O O . GLN A 1 87 ? -21.901 1.924 -12.095 1.00 40.31 87 GLN A O 1
ATOM 661 N N . PRO A 1 88 ? -24.094 2.209 -11.743 1.00 44.38 88 PRO A N 1
ATOM 662 C CA . PRO A 1 88 ? -24.470 1.382 -12.867 1.00 44.38 88 PRO A CA 1
ATOM 663 C C . PRO A 1 88 ? -24.307 2.267 -14.101 1.00 44.38 88 PRO A C 1
ATOM 665 O O . PRO A 1 88 ? -25.192 3.067 -14.412 1.00 44.38 88 PRO A O 1
ATOM 668 N N . THR A 1 89 ? -23.186 2.170 -14.818 1.00 44.91 89 THR A N 1
ATOM 669 C CA . THR A 1 89 ? -23.155 2.711 -16.179 1.00 44.91 89 THR A CA 1
ATOM 670 C C . THR A 1 89 ? -24.002 1.785 -17.039 1.00 44.91 89 THR A C 1
ATOM 672 O O . THR A 1 89 ? -23.567 0.788 -17.611 1.00 44.91 89 THR A O 1
ATOM 675 N N . THR A 1 90 ? -25.290 2.090 -17.019 1.00 49.88 90 THR A N 1
ATOM 676 C CA . THR A 1 90 ? -26.319 1.496 -17.837 1.00 49.88 90 THR A CA 1
ATOM 677 C C . THR A 1 90 ? -25.965 1.713 -19.305 1.00 49.88 90 THR A C 1
ATOM 679 O O . THR A 1 90 ? -25.872 2.829 -19.799 1.00 49.88 90 THR A O 1
ATOM 682 N N . ARG A 1 91 ? -25.807 0.582 -19.996 1.00 42.38 91 ARG A N 1
ATOM 683 C CA . ARG A 1 91 ? -26.494 0.289 -21.256 1.00 42.38 91 ARG A CA 1
ATOM 684 C C . ARG A 1 91 ? -26.341 1.363 -22.340 1.00 42.38 91 ARG A C 1
ATOM 686 O O . ARG A 1 91 ? -27.157 2.274 -22.452 1.00 42.38 91 ARG A O 1
ATOM 693 N N . SER A 1 92 ? -25.400 1.137 -23.255 1.00 42.38 92 SER A N 1
ATOM 694 C CA . SER A 1 92 ? -25.513 1.680 -24.610 1.00 42.38 92 SER A CA 1
ATOM 695 C C . SER A 1 92 ? -26.894 1.321 -25.186 1.00 42.38 92 SER A C 1
ATOM 697 O O . SER A 1 92 ? -27.267 0.139 -25.180 1.00 42.38 92 SER A O 1
ATOM 699 N N . PRO A 1 93 ? -27.688 2.291 -25.670 1.00 51.50 93 PRO A N 1
ATOM 700 C CA . PRO A 1 93 ? -28.894 1.982 -26.408 1.00 51.50 93 PRO A CA 1
ATOM 701 C C . PRO A 1 93 ? -28.496 1.419 -27.773 1.00 51.50 93 PRO A C 1
ATOM 703 O O . PRO A 1 93 ? -27.860 2.077 -28.595 1.00 51.50 93 PRO A O 1
ATOM 706 N N . SER A 1 94 ? -28.884 0.161 -27.967 1.00 50.16 94 SER A N 1
ATOM 707 C CA . SER A 1 94 ? -29.099 -0.487 -29.257 1.00 50.16 94 SER A CA 1
ATOM 708 C C . SER A 1 94 ? -29.541 0.530 -30.313 1.00 50.16 94 SER A C 1
ATOM 710 O O . SER A 1 94 ? -30.566 1.189 -30.153 1.00 50.16 94 SER A O 1
ATOM 712 N N . THR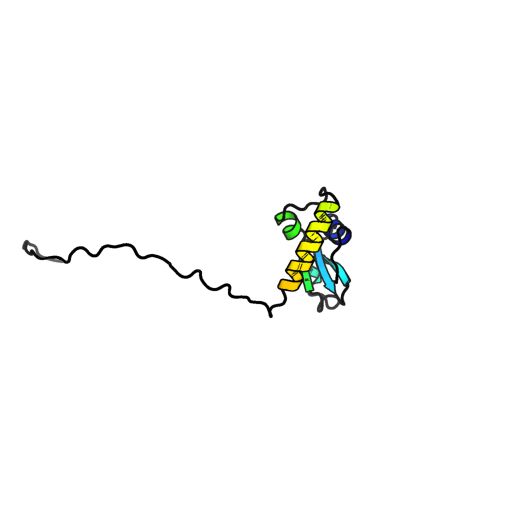 A 1 95 ? -28.746 0.669 -31.372 1.00 48.75 95 THR A N 1
ATOM 713 C CA . THR A 1 95 ? -29.120 1.422 -32.568 1.00 48.75 95 THR A CA 1
ATOM 714 C C . THR A 1 95 ? -28.962 0.522 -33.786 1.00 48.75 95 THR A C 1
ATOM 716 O O . THR A 1 95 ? -27.903 -0.072 -33.977 1.00 48.75 95 THR A O 1
ATOM 719 N N . ALA A 1 96 ? -30.033 0.512 -34.586 1.00 48.97 96 ALA A N 1
ATOM 720 C CA . ALA A 1 96 ? -30.194 -0.015 -35.942 1.00 48.97 96 ALA A CA 1
ATOM 721 C C . ALA A 1 96 ? -30.234 -1.551 -36.043 1.00 48.97 96 ALA A C 1
ATOM 723 O O . ALA A 1 96 ? -29.218 -2.230 -36.052 1.00 48.97 96 ALA A O 1
ATOM 724 N N . GLU A 1 97 ? -31.406 -2.188 -36.027 1.00 52.72 97 GLU A N 1
ATOM 725 C CA . GLU A 1 97 ? -32.396 -2.185 -37.120 1.00 52.72 97 GLU A CA 1
ATOM 726 C C . GLU A 1 97 ? -31.751 -2.439 -38.492 1.00 52.72 97 GLU A C 1
ATOM 728 O O . GLU A 1 97 ? -31.225 -1.538 -39.141 1.00 52.72 97 GLU A O 1
ATOM 733 N N . SER A 1 98 ? -31.820 -3.688 -38.952 1.00 46.69 98 SER A N 1
ATOM 734 C CA . SER A 1 98 ? -31.747 -4.048 -40.368 1.00 46.69 98 SER A CA 1
ATOM 735 C C . SER A 1 98 ? -32.440 -5.395 -40.585 1.00 46.69 98 SER A C 1
ATOM 737 O O . SER A 1 98 ? -31.923 -6.433 -40.197 1.00 46.69 98 SER A O 1
ATOM 739 N N . ARG A 1 99 ? -33.663 -5.307 -41.135 1.00 49.31 99 ARG A N 1
ATOM 740 C CA . ARG A 1 99 ? -34.288 -6.136 -42.195 1.00 49.31 99 ARG A CA 1
ATOM 741 C C . ARG A 1 99 ? -33.846 -7.613 -42.238 1.00 49.31 99 ARG A C 1
ATOM 743 O O . ARG A 1 99 ? -32.678 -7.906 -42.434 1.00 49.31 99 ARG A O 1
ATOM 750 N N . THR A 1 100 ? -34.741 -8.599 -42.119 1.00 56.00 100 THR A N 1
ATOM 751 C CA . THR A 1 100 ? -35.782 -8.947 -43.115 1.00 56.00 100 THR A CA 1
ATOM 752 C C . THR A 1 100 ? -36.787 -9.945 -42.510 1.00 56.00 100 THR A C 1
ATOM 754 O O . THR A 1 100 ? -36.342 -10.865 -41.825 1.00 56.00 100 THR A O 1
ATOM 757 N N . PRO A 1 101 ? -38.100 -9.862 -42.795 1.00 60.66 101 PRO A N 1
ATOM 758 C CA . PRO A 1 101 ? -39.018 -10.981 -42.621 1.00 60.66 101 PRO A CA 1
ATOM 759 C C . PRO A 1 101 ? -39.273 -11.637 -43.986 1.00 60.66 101 PRO A C 1
ATOM 761 O O . PRO A 1 101 ? -39.867 -11.005 -44.854 1.00 60.66 101 PRO A O 1
ATOM 764 N N . ASP A 1 102 ? -38.862 -12.889 -44.194 1.00 46.66 102 ASP A N 1
ATOM 765 C CA . ASP A 1 102 ? -39.359 -13.666 -45.337 1.00 46.66 102 ASP A CA 1
ATOM 766 C C . ASP A 1 102 ? -39.798 -15.072 -44.907 1.00 46.66 102 ASP A C 1
ATOM 768 O O . ASP A 1 102 ? -39.002 -15.987 -44.716 1.00 46.66 102 ASP A O 1
ATOM 772 N N . ARG A 1 103 ? -41.130 -15.172 -44.806 1.00 54.56 103 ARG A N 1
ATOM 773 C CA . ARG A 1 103 ? -41.979 -16.284 -45.255 1.00 54.56 103 ARG A CA 1
ATOM 774 C C . ARG A 1 103 ? -42.291 -17.449 -44.293 1.00 54.56 103 ARG A C 1
ATOM 776 O O . ARG A 1 103 ? -41.416 -18.231 -43.932 1.00 54.56 103 ARG A O 1
ATOM 783 N N . PRO A 1 104 ? -43.586 -17.665 -43.976 1.00 54.75 104 PRO A N 1
ATOM 784 C CA . PRO A 1 104 ? -44.074 -18.925 -43.435 1.00 54.75 104 PRO A CA 1
ATOM 785 C C . PRO A 1 104 ? -44.412 -19.950 -44.540 1.00 54.75 104 PRO A C 1
ATOM 787 O O . PRO A 1 104 ? -44.754 -19.603 -45.670 1.00 54.75 104 PRO A O 1
ATOM 790 N N . SER A 1 105 ? -44.299 -21.218 -44.130 1.00 48.53 105 SER A N 1
ATOM 791 C CA . SER A 1 105 ? -44.670 -22.515 -44.737 1.00 48.53 105 SER A CA 1
ATOM 792 C C . SER A 1 105 ? -45.855 -22.531 -45.729 1.00 48.53 105 SER A C 1
ATOM 794 O O . SER A 1 105 ? -46.761 -21.706 -45.607 1.00 48.53 105 SER A O 1
ATOM 796 N N . PRO A 1 106 ? -45.952 -23.541 -46.627 1.00 56.66 106 PRO A N 1
ATOM 797 C CA . PRO A 1 106 ? -46.880 -24.634 -46.290 1.00 56.66 106 PRO A CA 1
ATOM 798 C C . PRO A 1 106 ? -46.552 -26.053 -46.823 1.00 56.66 106 PRO A C 1
ATOM 800 O O . PRO A 1 106 ? -46.055 -26.236 -47.927 1.00 56.66 106 PRO A O 1
ATOM 803 N N . ALA A 1 107 ? -46.996 -27.030 -46.020 1.00 50.81 107 ALA A N 1
ATOM 804 C CA . ALA A 1 107 ? -47.632 -28.316 -46.358 1.00 50.81 107 ALA A CA 1
ATOM 805 C C . ALA A 1 107 ? -46.901 -29.375 -47.216 1.00 50.81 107 ALA A C 1
ATOM 807 O O . ALA A 1 107 ? -46.734 -29.208 -48.415 1.00 50.81 107 ALA A O 1
ATOM 808 N N . ALA A 1 108 ? -46.675 -30.557 -46.619 1.00 47.25 108 ALA A N 1
ATOM 809 C CA . ALA A 1 108 ? -47.224 -31.842 -47.093 1.00 47.25 108 ALA A CA 1
ATOM 810 C C . ALA A 1 108 ? -46.825 -33.008 -46.154 1.00 47.25 108 ALA A C 1
ATOM 812 O O . ALA A 1 108 ? -45.664 -33.393 -46.065 1.00 47.25 108 ALA A O 1
ATOM 813 N N . ARG A 1 109 ? -47.816 -33.612 -45.482 1.00 47.44 109 ARG A N 1
ATOM 814 C CA . ARG A 1 109 ? -47.835 -35.071 -45.214 1.00 47.44 109 ARG A CA 1
ATOM 815 C C . ARG A 1 109 ? -48.179 -35.757 -46.562 1.00 47.44 109 ARG A C 1
ATOM 817 O O . ARG A 1 109 ? -48.745 -35.047 -47.394 1.00 47.44 109 ARG A O 1
ATOM 824 N N . PRO A 1 110 ? -47.973 -37.070 -46.812 1.00 53.88 110 PRO A N 1
ATOM 825 C CA . PRO A 1 110 ? -47.758 -38.163 -45.857 1.00 53.88 110 PRO A CA 1
ATOM 826 C C . PRO A 1 110 ? -46.647 -39.161 -46.265 1.00 53.88 110 PRO A C 1
ATOM 828 O O . PRO A 1 110 ? -46.290 -39.273 -47.432 1.00 53.88 110 PRO A O 1
ATOM 831 N N . ASN A 1 111 ? -46.185 -40.000 -45.336 1.00 52.38 111 ASN A N 1
ATOM 832 C CA . ASN A 1 111 ? -45.960 -41.390 -45.727 1.00 52.38 111 ASN A CA 1
ATOM 833 C C . ASN A 1 111 ? -46.261 -42.340 -44.572 1.00 52.38 111 ASN A C 1
ATOM 835 O O . ASN A 1 111 ? -45.714 -42.230 -43.476 1.00 52.38 111 ASN A O 1
ATOM 839 N N . SER A 1 112 ? -47.208 -43.224 -44.850 1.00 53.31 112 SER A N 1
ATOM 840 C CA . SER A 1 112 ? -47.603 -44.357 -44.033 1.00 53.31 112 SER A CA 1
ATOM 841 C C . SER A 1 112 ? -46.614 -45.492 -44.261 1.00 53.31 112 SER A C 1
ATOM 843 O O . SER A 1 112 ? -46.246 -45.756 -45.402 1.00 53.31 112 SER A O 1
ATOM 845 N N . GLY A 1 113 ? -46.261 -46.224 -43.207 1.00 51.16 113 GLY A N 1
ATOM 846 C CA . GLY A 1 113 ? -45.657 -47.539 -43.376 1.00 51.16 113 GLY A CA 1
ATOM 847 C C . GLY A 1 113 ? -45.076 -48.144 -42.102 1.00 51.16 113 GLY A C 1
ATOM 848 O O . GLY A 1 113 ? -43.954 -47.807 -41.764 1.00 51.16 113 GLY A O 1
ATOM 849 N N . ILE A 1 114 ? -45.863 -49.043 -41.479 1.00 51.34 114 ILE A N 1
ATOM 850 C CA . ILE A 1 114 ? -45.512 -50.395 -40.959 1.00 51.34 114 ILE A CA 1
ATOM 851 C C . ILE A 1 114 ? -44.222 -50.551 -40.112 1.00 51.34 114 ILE A C 1
ATOM 853 O O . ILE A 1 114 ? -43.158 -50.123 -40.521 1.00 51.34 114 ILE A O 1
ATOM 857 N N . ALA A 1 115 ? -44.165 -51.212 -38.949 1.00 55.44 115 ALA A N 1
ATOM 858 C CA . ALA A 1 115 ? -44.927 -52.313 -38.345 1.00 55.44 115 ALA A CA 1
ATOM 859 C C . ALA A 1 115 ? -44.671 -52.304 -36.806 1.00 55.44 115 ALA A C 1
ATOM 861 O O . ALA A 1 115 ? -43.623 -51.836 -36.372 1.00 55.44 115 ALA A O 1
ATOM 862 N N . THR A 1 116 ? -45.646 -52.604 -35.935 1.00 53.84 116 THR A N 1
ATOM 863 C CA . THR A 1 116 ? -45.838 -53.912 -35.243 1.00 53.84 116 THR A CA 1
ATOM 864 C C . THR A 1 116 ? -44.523 -54.505 -34.702 1.00 53.84 116 THR A C 1
ATOM 866 O O . THR A 1 116 ? -43.662 -54.820 -35.506 1.00 53.84 116 THR A O 1
ATOM 869 N N . GLY A 1 117 ? -44.247 -54.760 -33.420 1.00 41.25 117 GLY A N 1
ATOM 870 C CA . GLY A 1 117 ? -44.940 -54.770 -32.124 1.00 41.25 117 GLY A CA 1
ATOM 871 C C . GLY A 1 117 ? -43.932 -55.303 -31.056 1.00 41.25 117 GLY A C 1
ATOM 872 O O . GLY A 1 117 ? -42.842 -55.720 -31.449 1.00 41.25 117 GLY A O 1
ATOM 873 N N . PRO A 1 118 ? -44.235 -55.264 -29.741 1.00 54.69 118 PRO A N 1
ATOM 874 C CA . PRO A 1 118 ? -43.340 -55.669 -28.630 1.00 54.69 118 PRO A CA 1
ATOM 875 C C . PRO A 1 118 ? -43.633 -57.119 -28.151 1.00 54.69 118 PRO A C 1
ATOM 877 O O . PRO A 1 118 ? -44.528 -57.738 -28.739 1.00 54.69 118 PRO A O 1
ATOM 880 N N . PRO A 1 119 ? -43.025 -57.666 -27.068 1.00 63.44 119 PRO A N 1
ATOM 881 C CA . PRO A 1 119 ? -41.983 -57.153 -26.158 1.00 63.44 119 PRO A CA 1
ATOM 882 C C . PRO A 1 119 ? -40.629 -57.886 -26.205 1.00 63.44 119 PRO A C 1
ATOM 884 O O . PRO A 1 119 ? -40.564 -59.025 -26.718 1.00 63.44 119 PRO A O 1
#

Sequence (119 aa):
MTVKASDLRELLLSDLPDPTLVLIGGRLEVIKVDDLDADDFRDAVLLLSRTELLARGVDETSPDDVLERQAATICTAVADLDPARSQPTTRSPSTAESRTPDRPSPAARPNSGIATGPP